Protein 1TWU (pdb70)

Solvent-accessible surface area: 8470 Å² total; per-residue (Å²): 87,214,87,129,100,122,119,12,88,91,54,110,86,62,34,52,0,40,64,19,115,75,0,35,80,0,0,54,102,0,21,84,24,138,83,51,24,111,54,84,154,113,117,16,95,52,4,2,26,0,0,40,94,121,38,67,99,6,0,16,3,27,49,83,138,59,58,32,112,24,47,139,82,103,46,87,48,57,28,40,48,87,27,79,72,56,118,100,14,57,60,36,9,43,82,0,94,159,38,52,25,119,79,35,141,18,104,77,99,126,40,55,118,50,16,32,5,0,48,5,33,23,12,18,30,0,1,5,10,61,42,184,31,159,101,72,232

Organism: Bacillus subtilis (strain 168) (NCBI:txid224308)

Foldseek 3Di:
DADPVGRQQAEEDEWEAQCQVLLCCCVCVQVVADWPDWD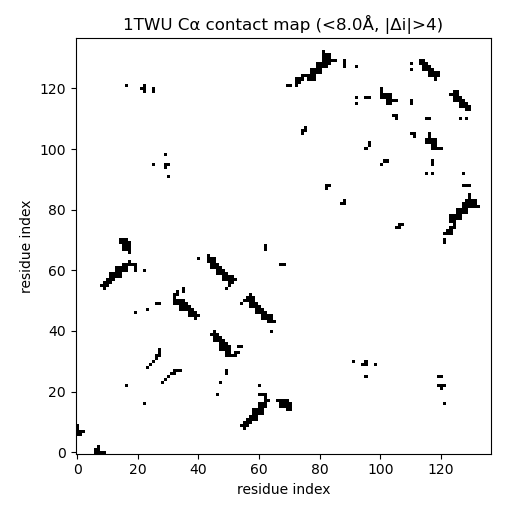DDDVQKTKTWGPPNHGRYIYMYMYGNVGIHTPQADLPQEDEDAAQPPVVLCVSVVSNVVVPWDWDCRPPCVCVVQKIWTAGPRRHTYMYHNHDDDPPD

Structure (mmCIF, N/CA/C/O backbone):
data_1TWU
#
_entry.id   1TWU
#
_cell.length_a   59.773
_cell.length_b   59.773
_cell.length_c   112.208
_cell.angle_alpha   90.00
_cell.angle_beta   90.00
_cell.angle_gamma   90.00
#
_symmetry.space_group_name_H-M   'P 43 21 2'
#
loop_
_entity.id
_entity.type
_entity.pdbx_description
1 polymer 'Hypothetical protein yycE'
2 water water
#
loop_
_atom_site.group_PDB
_atom_site.id
_atom_site.type_symbol
_atom_site.label_atom_id
_atom_site.label_alt_id
_atom_site.label_comp_id
_atom_site.label_asym_id
_atom_site.label_entity_id
_atom_site.label_seq_id
_atom_site.pdbx_PDB_ins_code
_atom_site.Cartn_x
_atom_site.Cartn_y
_atom_site.Cartn_z
_atom_site.occupancy
_atom_site.B_iso_or_equiv
_atom_site.auth_seq_id
_atom_site.auth_comp_id
_atom_site.auth_asym_id
_atom_site.auth_atom_id
_atom_s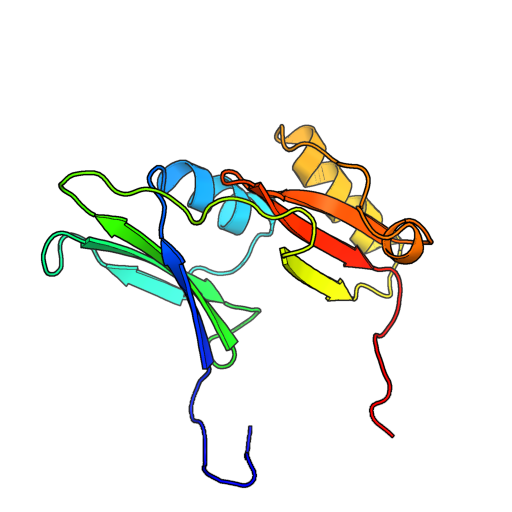ite.pdbx_PDB_model_num
ATOM 1 N N . LYS A 1 3 ? -1.827 2.193 -5.386 1.00 56.37 3 LYS A N 1
ATOM 2 C CA . LYS A 1 3 ? -0.879 3.076 -6.150 1.00 56.68 3 LYS A CA 1
ATOM 3 C C . LYS A 1 3 ? -1.338 3.420 -7.571 1.00 57.47 3 LYS A C 1
ATOM 4 O O . LYS A 1 3 ? -0.561 3.311 -8.547 1.00 56.86 3 LYS A O 1
ATOM 10 N N . ARG A 1 4 ? -2.596 3.837 -7.690 1.00 58.37 4 ARG A N 1
ATOM 11 C CA . ARG A 1 4 ? -3.133 4.235 -8.979 1.00 58.48 4 ARG A CA 1
ATOM 12 C C . ARG A 1 4 ? -3.260 5.755 -8.961 1.00 57.42 4 ARG A C 1
ATOM 13 O O . ARG A 1 4 ? -4.153 6.302 -8.312 1.00 56.19 4 ARG A O 1
ATOM 21 N N . PHE A 1 5 ? -2.347 6.433 -9.653 1.00 55.80 5 PHE A N 1
ATOM 22 C CA . PHE A 1 5 ? -2.372 7.889 -9.719 1.00 54.63 5 PHE A CA 1
ATOM 23 C C . PHE A 1 5 ? -3.348 8.329 -10.807 1.00 54.43 5 PHE A C 1
ATOM 24 O O . PHE A 1 5 ? -3.733 7.533 -11.666 1.00 54.45 5 PHE A O 1
ATOM 32 N N . SER A 1 6 ? -3.745 9.597 -10.767 1.00 53.79 6 SER A N 1
ATOM 33 C CA . SER A 1 6 ? -4.682 10.143 -11.747 1.00 52.37 6 SER A CA 1
ATOM 34 C C . SER A 1 6 ? -4.105 10.175 -13.162 1.00 52.31 6 SER A C 1
ATOM 35 O O . SER A 1 6 ? -4.794 9.856 -14.130 1.00 52.01 6 SER A O 1
ATOM 38 N N . SER A 1 7 ? -2.837 10.557 -13.271 1.00 51.81 7 SER A N 1
ATOM 39 C CA . SER A 1 7 ? -2.177 10.665 -14.562 1.00 50.77 7 SER A CA 1
ATOM 40 C C . SER A 1 7 ? -1.498 9.389 -15.045 1.00 50.00 7 SER A C 1
ATOM 41 O O . SER A 1 7 ? -1.149 9.284 -16.217 1.00 49.76 7 SER A O 1
ATOM 44 N N . PHE A 1 8 ? -1.309 8.417 -14.160 1.00 48.45 8 PHE A N 1
ATOM 45 C CA . PHE A 1 8 ? -0.630 7.193 -14.567 1.00 46.69 8 PHE A CA 1
ATOM 46 C C . PHE A 1 8 ? -0.637 6.108 -13.510 1.00 46.41 8 PHE A C 1
ATOM 47 O O . PHE A 1 8 ? -0.970 6.343 -12.349 1.00 46.02 8 PHE A O 1
ATOM 55 N N . GLN A 1 9 ? -0.252 4.911 -13.926 1.00 46.10 9 GLN A N 1
ATOM 56 C CA . GLN A 1 9 ? -0.192 3.775 -13.023 1.00 45.84 9 GLN A CA 1
ATOM 57 C C . GLN A 1 9 ? 1.263 3.594 -12.605 1.00 43.39 9 GLN A C 1
ATOM 58 O O . GLN A 1 9 ? 2.130 3.312 -13.435 1.00 42.76 9 GLN A O 1
ATOM 64 N N . ALA A 1 10 ? 1.530 3.780 -11.317 1.00 41.50 10 ALA A N 1
ATOM 65 C CA . ALA A 1 10 ? 2.884 3.629 -10.802 1.00 39.15 10 ALA A CA 1
ATOM 66 C C . ALA A 1 10 ? 3.065 2.235 -10.237 1.00 36.33 10 ALA A C 1
ATOM 67 O O . ALA A 1 10 ? 2.284 1.791 -9.400 1.00 37.03 10 ALA A O 1
ATOM 69 N N . ALA A 1 11 ? 4.093 1.541 -10.703 1.00 33.57 11 ALA A N 1
ATOM 70 C CA . ALA A 1 11 ? 4.380 0.202 -10.218 1.00 32.25 11 ALA A CA 1
ATOM 71 C C . ALA A 1 11 ? 5.109 0.292 -8.874 1.00 32.72 11 ALA A C 1
ATOM 72 O O . ALA A 1 11 ? 4.873 -0.501 -7.959 1.00 32.92 11 ALA A O 1
ATOM 74 N N . GLN A 1 12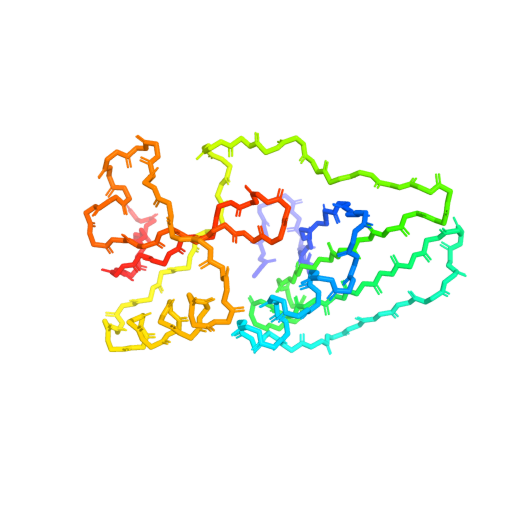 ? 5.970 1.293 -8.750 1.00 32.54 12 GLN A N 1
ATOM 75 C CA . GLN A 1 12 ? 6.768 1.456 -7.546 1.00 32.66 12 GLN A CA 1
ATOM 76 C C . GLN A 1 12 ? 7.159 2.915 -7.386 1.00 31.49 12 GLN A C 1
ATOM 77 O O . GLN A 1 12 ? 7.024 3.699 -8.321 1.00 31.64 12 GLN A O 1
ATOM 83 N N . ILE A 1 13 ? 7.644 3.270 -6.202 1.00 29.38 13 ILE A N 1
ATOM 84 C CA . ILE A 1 13 ? 8.096 4.630 -5.934 1.00 28.86 13 ILE A CA 1
ATOM 85 C C . ILE A 1 13 ? 9.383 4.560 -5.123 1.00 28.25 13 ILE A C 1
ATOM 86 O O . ILE A 1 13 ? 9.480 3.813 -4.143 1.00 26.82 13 ILE A O 1
ATOM 91 N N . ARG A 1 14 ? 10.371 5.335 -5.555 1.00 25.88 14 ARG A N 1
ATOM 92 C CA . ARG A 1 14 ? 11.668 5.370 -4.906 1.00 25.25 14 ARG A CA 1
ATOM 93 C C . ARG A 1 14 ? 12.132 6.782 -4.565 1.00 26.10 14 ARG A C 1
ATOM 94 O O . ARG A 1 14 ? 11.993 7.707 -5.369 1.00 24.36 14 ARG A O 1
ATOM 102 N N . ILE A 1 15 ? 12.665 6.934 -3.355 1.00 26.60 15 ILE A N 1
ATOM 103 C CA . ILE A 1 15 ? 13.236 8.197 -2.894 1.00 25.56 15 ILE A CA 1
ATOM 104 C C . ILE A 1 15 ? 14.725 7.881 -2.917 1.00 24.15 15 ILE A C 1
ATOM 105 O O . ILE A 1 15 ? 15.187 7.029 -2.151 1.00 22.29 15 ILE A O 1
ATOM 110 N N . ALA A 1 16 ? 15.468 8.533 -3.809 1.00 23.06 16 ALA A N 1
ATOM 111 C CA . ALA A 1 16 ? 16.907 8.293 -3.928 1.00 21.80 16 ALA A CA 1
ATOM 112 C C . ALA A 1 16 ? 17.698 9.498 -3.449 1.00 20.72 16 ALA A C 1
ATOM 113 O O . ALA A 1 16 ? 17.434 10.624 -3.859 1.00 20.61 16 ALA A O 1
ATOM 115 N N . ARG A 1 17 ? 18.663 9.243 -2.572 1.00 21.10 17 ARG A N 1
ATOM 116 C CA . ARG A 1 17 ? 19.514 10.286 -2.009 1.00 21.50 17 ARG A CA 1
ATOM 117 C C . ARG A 1 17 ? 20.983 9.891 -2.098 1.00 21.87 17 ARG A C 1
ATOM 118 O O . ARG A 1 17 ? 21.334 8.722 -1.944 1.00 21.71 17 ARG A O 1
ATOM 126 N N . PRO A 1 18 ? 21.866 10.867 -2.348 1.00 22.97 18 PRO A N 1
ATOM 127 C CA . PRO A 1 18 ? 23.308 10.624 -2.451 1.00 22.57 18 PRO A CA 1
ATOM 128 C C . PRO A 1 18 ? 23.986 10.638 -1.078 1.00 22.78 18 PRO A C 1
ATOM 129 O O . PRO A 1 18 ? 23.475 11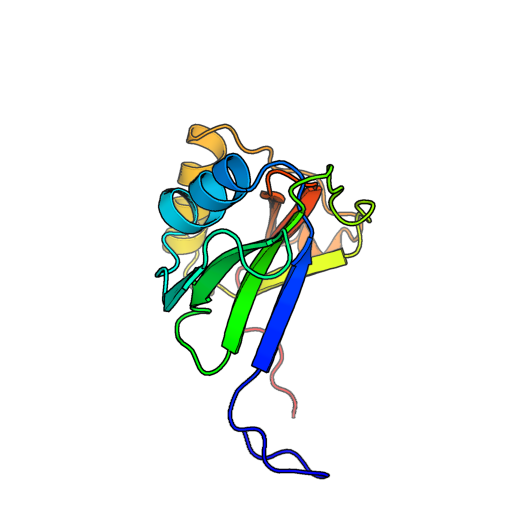.236 -0.133 1.00 22.68 18 PRO A O 1
ATOM 133 N N . THR A 1 19 ? 25.137 9.984 -0.966 1.00 23.95 19 THR A N 1
ATOM 134 C CA . THR A 1 19 ? 25.864 9.961 0.301 1.00 24.34 19 THR A CA 1
ATOM 135 C C . THR A 1 19 ? 27.357 9.775 0.081 1.00 24.60 19 THR A C 1
ATOM 136 O O . THR A 1 19 ? 27.784 9.269 -0.950 1.00 25.55 19 THR A O 1
ATOM 140 N N . GLY A 1 20 ? 28.148 10.206 1.052 1.00 25.26 20 GLY A N 1
ATOM 141 C CA . GLY A 1 20 ? 29.582 10.034 0.959 1.00 25.32 20 GLY A CA 1
ATOM 142 C C . GLY A 1 20 ? 30.002 8.998 1.991 1.00 27.48 20 GLY A C 1
ATOM 143 O O . GLY A 1 20 ? 31.185 8.692 2.138 1.00 28.99 20 GLY A O 1
ATOM 144 N N . GLN A 1 21 ? 29.029 8.455 2.719 1.00 27.18 21 GLN A N 1
ATOM 145 C CA . GLN A 1 21 ? 29.310 7.457 3.744 1.00 27.11 21 GLN A CA 1
ATOM 146 C C . GLN A 1 21 ? 28.194 6.417 3.757 1.00 27.44 21 GLN A C 1
ATOM 147 O O . GLN A 1 21 ? 27.373 6.376 4.671 1.00 27.11 21 GLN A O 1
ATOM 153 N N . LEU A 1 22 ? 28.182 5.570 2.730 1.00 28.23 22 LEU A N 1
ATOM 154 C CA . LEU A 1 22 ? 27.163 4.532 2.580 1.00 28.84 22 LEU A CA 1
ATOM 155 C C . LEU A 1 22 ? 27.161 3.496 3.707 1.00 29.28 22 LEU A C 1
ATOM 156 O O . LEU A 1 22 ? 26.133 2.887 3.995 1.00 29.13 22 LEU A O 1
ATOM 161 N N . ASP A 1 23 ? 28.302 3.289 4.348 1.00 29.98 23 ASP A N 1
ATOM 162 C CA . ASP A 1 23 ? 28.340 2.330 5.437 1.00 31.05 23 ASP A CA 1
ATOM 163 C C . ASP A 1 23 ? 27.625 2.889 6.657 1.00 30.54 23 ASP A C 1
ATOM 164 O O . ASP A 1 23 ? 26.929 2.159 7.360 1.00 30.60 23 ASP A O 1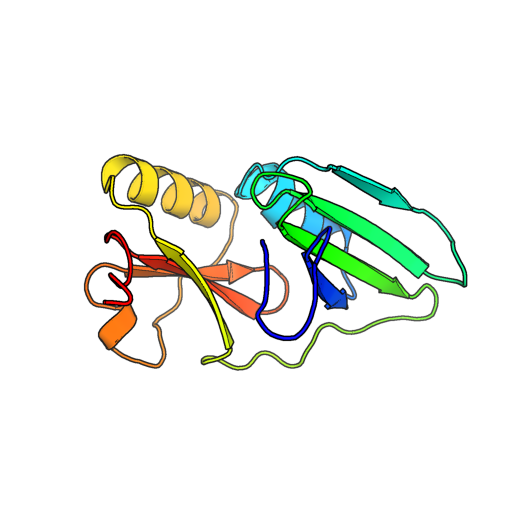
ATOM 169 N N . GLU A 1 24 ? 27.796 4.185 6.907 1.00 30.01 24 GLU A N 1
ATOM 170 C CA . GLU A 1 24 ? 27.137 4.834 8.036 1.00 30.90 24 GLU A CA 1
ATOM 171 C C . GLU A 1 24 ? 25.629 4.825 7.817 1.00 29.51 24 GLU A C 1
ATOM 172 O O . GLU A 1 24 ? 24.850 4.610 8.749 1.00 28.79 24 GLU A O 1
ATOM 178 N N . ILE A 1 25 ? 25.237 5.072 6.572 1.00 27.36 25 ILE A N 1
ATOM 179 C CA . ILE A 1 25 ? 23.838 5.082 6.178 1.00 26.19 25 ILE A CA 1
ATOM 180 C C . ILE A 1 25 ? 23.226 3.695 6.421 1.00 25.55 25 ILE A C 1
ATOM 181 O O . ILE A 1 25 ? 22.108 3.579 6.936 1.00 25.80 25 ILE A O 1
ATOM 186 N N . ILE A 1 26 ? 23.966 2.649 6.063 1.00 24.64 26 ILE A N 1
ATOM 187 C CA . ILE A 1 26 ? 23.492 1.282 6.251 1.00 26.09 26 ILE A CA 1
ATOM 188 C C . ILE A 1 26 ? 23.299 0.947 7.734 1.00 26.97 26 ILE A C 1
ATOM 189 O O . ILE A 1 26 ? 22.315 0.300 8.111 1.00 26.07 26 ILE A O 1
ATOM 194 N N . ARG A 1 27 ? 24.233 1.389 8.573 1.00 26.16 27 ARG A N 1
ATOM 195 C CA . ARG A 1 27 ? 24.126 1.143 10.006 1.00 26.33 27 ARG A CA 1
ATOM 196 C C . ARG A 1 27 ? 22.868 1.792 10.585 1.00 25.85 27 ARG A C 1
ATOM 197 O O . ARG A 1 27 ? 22.163 1.187 11.390 1.00 25.97 27 ARG A O 1
ATOM 205 N N . PHE A 1 28 ? 22.588 3.023 10.170 1.00 25.22 28 PHE A N 1
ATOM 206 C CA . PHE A 1 28 ? 21.417 3.742 10.661 1.00 24.11 28 PHE A CA 1
ATOM 207 C C . PHE A 1 28 ? 20.111 3.103 10.199 1.00 25.34 28 PHE A C 1
ATOM 208 O O . PHE A 1 28 ? 19.227 2.807 11.013 1.00 23.98 28 PHE A O 1
ATOM 216 N N . TYR A 1 29 ? 19.992 2.895 8.889 1.00 24.72 29 TYR A N 1
ATOM 217 C CA . TYR A 1 29 ? 18.773 2.337 8.305 1.00 25.82 29 TYR A CA 1
ATOM 218 C C . TYR A 1 29 ? 18.546 0.848 8.471 1.00 26.05 29 TYR A C 1
ATOM 219 O O . TYR A 1 29 ? 17.417 0.416 8.711 1.00 26.26 29 TYR A O 1
ATOM 228 N N . GLU A 1 30 ? 19.602 0.059 8.352 1.00 26.57 30 GLU A N 1
ATOM 229 C CA . GLU A 1 30 ? 19.434 -1.370 8.480 1.00 28.81 30 GLU A CA 1
ATOM 230 C C . GLU A 1 30 ? 19.571 -1.820 9.928 1.00 29.48 30 GLU A C 1
ATOM 231 O O . GLU A 1 30 ? 18.719 -2.545 10.439 1.00 29.37 30 GLU A O 1
ATOM 237 N N . GLU A 1 31 ? 20.635 -1.386 10.592 1.00 30.16 31 GLU A N 1
ATOM 238 C CA . GLU A 1 31 ? 20.840 -1.756 11.985 1.00 31.79 31 GLU A CA 1
ATOM 239 C C . GLU A 1 31 ? 19.974 -0.924 12.921 1.00 31.18 31 GLU A C 1
ATOM 240 O O . GLU A 1 31 ? 19.481 -1.425 13.929 1.00 33.55 31 GLU A O 1
ATOM 246 N N . GLY A 1 32 ? 19.796 0.347 12.591 1.00 29.53 32 GLY A N 1
ATOM 247 C CA . GLY A 1 32 ? 19.006 1.215 13.437 1.00 29.21 32 GLY A CA 1
ATOM 248 C C . GLY A 1 32 ? 17.515 1.049 13.276 1.00 30.36 32 GLY A C 1
ATOM 249 O O . GLY A 1 32 ? 16.832 0.607 14.200 1.00 31.58 32 GLY A O 1
ATOM 250 N N . LEU A 1 33 ? 17.004 1.414 12.105 1.00 30.61 33 LEU A N 1
ATOM 251 C CA . LEU A 1 33 ? 15.576 1.308 11.833 1.00 31.43 33 LEU A CA 1
ATOM 252 C C . LEU A 1 33 ? 15.130 -0.111 11.556 1.00 31.08 33 LEU A C 1
ATOM 253 O O . LEU A 1 33 ? 13.952 -0.431 11.693 1.00 31.62 33 LEU A O 1
ATOM 258 N N . CYS A 1 34 ? 16.072 -0.959 11.163 1.00 30.21 34 CYS A N 1
ATOM 259 C CA . CYS A 1 34 ? 15.754 -2.338 10.832 1.00 30.51 34 CYS A CA 1
ATOM 260 C C . CYS A 1 34 ? 14.865 -2.394 9.598 1.00 29.15 34 CYS A C 1
ATOM 261 O O . CYS A 1 34 ? 13.872 -3.123 9.553 1.00 28.93 34 CYS A O 1
ATOM 264 N N . LEU A 1 35 ? 15.213 -1.584 8.606 1.00 27.97 35 LEU A N 1
ATOM 265 C CA . LEU A 1 35 ? 14.497 -1.585 7.342 1.00 26.78 35 LEU A CA 1
ATOM 266 C C . LEU A 1 35 ? 15.138 -2.747 6.596 1.00 26.03 35 LEU A C 1
ATOM 267 O O . LEU A 1 35 ? 16.338 -2.999 6.735 1.00 25.47 35 LEU A O 1
ATOM 272 N N . LYS A 1 36 ? 14.343 -3.466 5.819 1.00 26.97 36 LYS A N 1
ATOM 273 C CA . LYS A 1 36 ? 14.865 -4.602 5.079 1.00 28.50 36 LYS A CA 1
ATOM 274 C C . LYS A 1 36 ? 15.623 -4.168 3.829 1.00 28.15 36 LYS A C 1
ATOM 275 O O . LYS A 1 36 ? 15.146 -3.320 3.070 1.00 27.88 36 LYS A O 1
ATOM 281 N N . ARG A 1 37 ? 16.809 -4.739 3.626 1.00 27.76 37 ARG A N 1
ATOM 282 C CA . ARG A 1 37 ? 17.589 -4.433 2.430 1.00 27.80 37 ARG A CA 1
ATOM 283 C C . ARG A 1 37 ? 16.958 -5.223 1.278 1.00 27.86 37 ARG A C 1
ATOM 284 O O . ARG A 1 37 ? 17.039 -6.453 1.236 1.00 28.56 37 ARG A O 1
ATOM 292 N N . ILE A 1 38 ? 16.324 -4.515 0.350 1.00 26.83 38 ILE A N 1
ATOM 293 C CA . ILE A 1 38 ? 15.651 -5.166 -0.767 1.00 25.87 38 ILE A CA 1
ATOM 294 C C . ILE A 1 38 ? 16.429 -5.101 -2.069 1.00 26.05 38 ILE A C 1
ATOM 295 O O . ILE A 1 38 ? 15.937 -5.528 -3.110 1.00 26.12 38 ILE A O 1
ATOM 300 N N . GLY A 1 39 ? 17.643 -4.566 -2.005 1.00 26.54 39 GLY A N 1
ATOM 301 C CA . GLY A 1 39 ? 18.466 -4.461 -3.193 1.00 25.37 39 GLY A CA 1
ATOM 302 C C . GLY A 1 39 ? 19.783 -3.778 -2.893 1.00 26.84 39 GLY A C 1
ATOM 303 O O . GLY A 1 39 ? 19.929 -3.112 -1.868 1.00 27.67 39 GLY A O 1
ATOM 304 N N . GLU A 1 40 ? 20.751 -3.958 -3.785 1.00 26.74 40 GLU A N 1
ATOM 305 C CA . GLU A 1 40 ? 22.071 -3.351 -3.639 1.00 26.43 40 GLU A CA 1
ATOM 306 C C . GLU A 1 40 ? 22.815 -3.570 -4.945 1.00 25.35 40 GLU A C 1
ATOM 307 O O . GLU A 1 40 ? 22.449 -4.432 -5.743 1.00 25.75 40 GLU A O 1
ATOM 313 N N . PHE A 1 41 ? 23.855 -2.782 -5.164 1.00 26.17 41 PHE A N 1
ATOM 314 C CA . PHE A 1 41 ? 24.660 -2.913 -6.366 1.00 27.46 41 PHE A CA 1
ATOM 315 C C . PHE A 1 41 ? 26.045 -2.337 -6.109 1.00 29.17 41 PHE A C 1
ATOM 316 O O . PHE A 1 41 ? 26.201 -1.302 -5.446 1.00 28.63 41 PHE A O 1
ATOM 324 N N . SER A 1 42 ? 27.051 -3.031 -6.619 1.00 29.53 42 SER A N 1
ATOM 325 C CA . SER A 1 42 ? 28.422 -2.611 -6.442 1.00 31.53 42 SER A CA 1
ATOM 326 C C . SER A 1 42 ? 29.013 -2.251 -7.792 1.00 32.68 42 SER A C 1
ATOM 327 O O . SER A 1 42 ? 28.793 -2.952 -8.781 1.00 33.18 42 SER A O 1
ATOM 330 N N . GLN A 1 43 ? 29.749 -1.146 -7.824 1.00 33.35 43 GLN A N 1
ATOM 331 C CA . GLN A 1 43 ? 30.408 -0.669 -9.034 1.00 34.28 43 GLN A CA 1
ATOM 332 C C . GLN A 1 43 ? 29.584 -0.659 -10.312 1.00 34.00 43 GLN A C 1
ATOM 333 O O . GLN A 1 43 ? 29.874 -1.408 -11.248 1.00 33.20 43 GLN A O 1
ATOM 339 N N . HIS A 1 44 ? 28.549 0.171 -10.355 1.00 33.68 44 HIS A N 1
ATOM 340 C CA . HIS A 1 44 ? 27.758 0.290 -11.571 1.00 33.88 44 HIS A CA 1
ATOM 341 C C . HIS A 1 44 ? 27.884 1.742 -12.015 1.00 33.54 44 HIS A C 1
ATOM 342 O O . HIS A 1 44 ? 27.310 2.637 -11.401 1.00 33.80 44 HIS A O 1
ATOM 349 N N . ASN A 1 45 ? 28.649 1.964 -13.079 1.00 34.19 45 ASN A N 1
ATOM 350 C CA . ASN A 1 45 ? 28.891 3.304 -13.600 1.00 35.16 45 ASN A CA 1
ATOM 351 C C . ASN A 1 45 ? 29.603 4.145 -12.541 1.00 34.61 45 ASN A C 1
ATOM 352 O O . ASN A 1 45 ? 29.397 5.360 -12.448 1.00 35.57 45 ASN A O 1
ATOM 357 N N . GLY A 1 46 ? 30.439 3.484 -11.744 1.00 33.82 46 GLY A N 1
ATOM 358 C CA . GLY A 1 46 ? 31.186 4.174 -10.708 1.00 33.94 46 GLY A CA 1
ATOM 359 C C . GLY A 1 46 ? 30.415 4.396 -9.421 1.00 34.46 46 GLY A C 1
ATOM 360 O O . GLY A 1 46 ? 30.908 5.044 -8.491 1.00 35.62 46 GLY A O 1
ATOM 361 N N . TYR A 1 47 ? 29.205 3.852 -9.361 1.00 32.61 47 TYR A N 1
ATOM 362 C CA . TYR A 1 47 ? 28.360 3.996 -8.184 1.00 31.23 47 TYR A CA 1
ATOM 363 C C . TYR A 1 47 ? 28.139 2.699 -7.418 1.00 30.28 47 TYR A C 1
ATOM 364 O O . TYR A 1 47 ? 28.193 1.598 -7.968 1.00 28.26 47 TYR A O 1
ATOM 373 N N . ASP A 1 48 ? 27.879 2.866 -6.131 1.00 29.60 48 ASP A N 1
ATOM 374 C CA . ASP A 1 48 ? 27.574 1.774 -5.227 1.00 29.75 48 ASP A CA 1
ATOM 375 C C . ASP A 1 48 ? 26.272 2.236 -4.592 1.00 28.53 48 ASP A C 1
ATOM 376 O O . ASP A 1 48 ? 26.064 3.436 -4.425 1.00 28.51 48 ASP A O 1
ATOM 381 N N . GLY A 1 49 ? 25.388 1.303 -4.258 1.00 26.56 49 GLY A N 1
ATOM 382 C CA . GLY A 1 49 ? 24.130 1.705 -3.658 1.00 24.95 49 GLY A CA 1
ATOM 383 C C . GLY A 1 49 ? 23.404 0.594 -2.942 1.00 24.45 49 GLY A C 1
ATOM 384 O O . GLY A 1 49 ? 23.735 -0.583 -3.090 1.00 24.50 49 GLY A O 1
ATOM 385 N N . VAL A 1 50 ? 22.401 0.976 -2.163 1.00 24.07 50 VAL A N 1
ATOM 386 C CA . VAL A 1 50 ? 21.619 0.019 -1.401 1.00 23.17 50 VAL A CA 1
ATOM 387 C C . VAL A 1 50 ? 20.177 0.509 -1.334 1.00 23.85 50 VAL A C 1
ATOM 388 O O . VAL A 1 50 ? 19.924 1.709 -1.284 1.00 24.25 50 VAL A O 1
ATOM 392 N N . MET A 1 51 ? 19.232 -0.424 -1.360 1.00 23.59 51 MET A N 1
ATOM 393 C CA . MET A 1 51 ? 17.821 -0.077 -1.307 1.00 22.27 51 MET A CA 1
ATOM 394 C C . MET A 1 51 ? 17.183 -0.651 -0.042 1.00 23.13 51 MET A C 1
ATOM 395 O O . MET A 1 51 ? 17.401 -1.813 0.292 1.00 22.49 51 MET A O 1
ATOM 400 N N . PHE A 1 52 ? 16.410 0.176 0.665 1.00 24.12 52 PHE A N 1
ATOM 401 C CA . PHE A 1 52 ? 15.730 -0.235 1.899 1.00 24.16 52 PHE A CA 1
ATOM 402 C C . PHE A 1 52 ? 14.216 -0.156 1.745 1.00 24.26 52 PHE A C 1
ATOM 403 O O . PHE A 1 52 ? 13.684 0.853 1.284 1.00 25.16 52 PHE A O 1
ATOM 411 N N . GLY A 1 53 ? 13.530 -1.222 2.142 1.00 23.33 53 GLY A N 1
ATOM 412 C CA . GLY A 1 53 ? 12.084 -1.249 2.031 1.00 23.29 53 GLY A CA 1
ATOM 413 C C . GLY A 1 53 ? 11.431 -0.253 2.963 1.00 23.47 53 GLY A C 1
ATOM 414 O O . GLY A 1 53 ? 11.957 0.045 4.033 1.00 23.51 53 GLY A O 1
ATOM 415 N N . LEU A 1 54 ? 10.273 0.257 2.567 1.00 24.20 54 LEU A N 1
ATOM 416 C CA . LEU A 1 54 ? 9.580 1.234 3.386 1.00 26.26 54 LEU A CA 1
ATOM 417 C C . LEU A 1 54 ? 8.078 0.949 3.491 1.00 27.66 54 LEU A C 1
ATOM 418 O O . LEU A 1 54 ? 7.252 1.789 3.134 1.00 28.93 54 LEU A O 1
ATOM 423 N N . PRO A 1 55 ? 7.704 -0.239 3.998 1.00 29.09 55 PRO A N 1
ATOM 424 C CA . PRO A 1 55 ? 8.593 -1.307 4.468 1.00 29.19 55 PRO A CA 1
ATOM 425 C C . PRO A 1 55 ? 9.000 -2.299 3.376 1.00 29.81 55 PRO A C 1
ATOM 426 O O . PRO A 1 55 ? 9.914 -3.099 3.575 1.00 29.55 55 PRO A O 1
ATOM 430 N N . HIS A 1 56 ? 8.324 -2.239 2.229 1.00 31.18 56 HIS A N 1
ATOM 431 C CA . HIS A 1 56 ? 8.604 -3.147 1.119 1.00 33.39 56 HIS A CA 1
ATOM 432 C C . HIS A 1 56 ? 9.184 -2.456 -0.110 1.00 32.03 56 HIS A C 1
ATOM 433 O O . HIS A 1 56 ? 9.789 -1.391 -0.010 1.00 32.72 56 HIS A O 1
ATOM 440 N N . ALA A 1 57 ? 8.987 -3.071 -1.271 1.00 30.09 57 ALA A N 1
ATOM 441 C CA . ALA A 1 57 ? 9.499 -2.527 -2.519 1.00 30.52 57 ALA A CA 1
ATOM 442 C C . ALA A 1 57 ? 8.600 -1.467 -3.154 1.00 30.79 57 ALA A C 1
ATOM 443 O O . ALA A 1 57 ? 9.097 -0.575 -3.845 1.00 31.40 57 ALA A O 1
ATOM 445 N N . ASP A 1 58 ? 7.289 -1.553 -2.928 1.00 31.00 58 ASP A N 1
ATOM 446 C CA . ASP A 1 58 ? 6.359 -0.582 -3.506 1.00 31.73 58 ASP A CA 1
ATOM 447 C C . ASP A 1 58 ? 6.836 0.838 -3.251 1.00 30.57 58 ASP A C 1
ATOM 448 O O . ASP A 1 58 ? 6.798 1.686 -4.138 1.00 30.96 58 ASP A O 1
ATOM 453 N N . TYR A 1 59 ? 7.264 1.082 -2.019 1.00 29.64 59 TYR A N 1
ATOM 454 C CA . TYR A 1 59 ? 7.788 2.371 -1.598 1.00 27.03 59 TYR A CA 1
ATOM 455 C C . TYR A 1 59 ? 9.085 2.050 -0.880 1.00 27.00 59 TYR A C 1
ATOM 456 O O . TYR A 1 59 ? 9.074 1.383 0.154 1.00 26.31 59 TYR A O 1
ATOM 465 N N . HIS A 1 60 ? 10.205 2.503 -1.432 1.00 25.96 60 HIS A N 1
ATOM 466 C CA . HIS A 1 60 ? 11.486 2.241 -0.800 1.00 25.61 60 HIS A CA 1
ATOM 467 C C . HIS A 1 60 ? 12.458 3.401 -0.945 1.00 25.28 60 HIS A C 1
ATOM 468 O O . HIS A 1 60 ? 12.211 4.362 -1.684 1.00 23.59 60 HIS A O 1
ATOM 475 N N . LEU A 1 61 ? 13.565 3.297 -0.218 1.00 23.96 61 LEU A N 1
ATOM 476 C CA . LEU A 1 61 ? 14.613 4.304 -0.236 1.00 23.09 61 LEU A CA 1
ATOM 477 C C . LEU A 1 61 ? 15.816 3.721 -0.956 1.00 23.55 61 LEU A C 1
ATOM 478 O O . LEU A 1 61 ? 16.009 2.504 -0.961 1.00 24.16 61 LEU A O 1
ATOM 483 N N . GLU A 1 62 ? 16.606 4.585 -1.583 1.00 22.08 62 GLU A N 1
ATOM 484 C CA . GLU A 1 62 ? 17.843 4.159 -2.223 1.00 22.42 62 GLU A CA 1
ATOM 485 C C . GLU A 1 62 ? 18.924 5.167 -1.854 1.00 21.84 62 GLU A C 1
ATOM 486 O O . GLU A 1 62 ? 18.693 6.374 -1.858 1.00 21.76 62 GLU A O 1
ATOM 492 N N . PHE A 1 63 ? 20.102 4.670 -1.509 1.00 22.37 63 PHE A N 1
ATOM 493 C CA . PHE A 1 63 ? 21.222 5.543 -1.171 1.00 23.80 63 PHE A CA 1
ATOM 494 C C . PHE A 1 63 ? 22.374 5.160 -2.084 1.00 25.09 63 PHE A C 1
ATOM 495 O O . PHE A 1 63 ? 22.692 3.974 -2.242 1.00 25.07 63 PHE A O 1
ATOM 503 N N . THR A 1 64 ? 22.979 6.168 -2.701 1.00 26.15 64 THR A N 1
ATOM 504 C CA . THR A 1 64 ? 24.085 5.947 -3.617 1.00 28.04 64 THR A CA 1
ATOM 505 C C . THR A 1 64 ? 25.323 6.771 -3.264 1.00 29.22 64 THR A C 1
ATOM 506 O O . THR A 1 64 ? 25.225 7.875 -2.726 1.00 28.38 64 THR A O 1
ATOM 510 N N . GLN A 1 65 ? 26.487 6.208 -3.575 1.00 31.09 65 GLN A N 1
ATOM 511 C CA . GLN A 1 65 ? 27.769 6.853 -3.329 1.00 32.68 65 GLN A CA 1
ATOM 512 C C . GLN A 1 65 ? 28.635 6.698 -4.573 1.00 33.62 65 GLN A C 1
ATOM 513 O O . GLN A 1 65 ? 28.766 5.599 -5.109 1.00 33.31 65 GLN A O 1
ATOM 519 N N . TYR A 1 66 ? 29.220 7.798 -5.036 1.00 35.70 66 TYR A N 1
ATOM 520 C CA . TYR A 1 66 ? 30.068 7.751 -6.221 1.00 37.81 66 TYR A CA 1
ATOM 521 C C . TYR A 1 66 ? 31.526 7.450 -5.874 1.00 39.17 66 TYR A C 1
ATOM 522 O O . TYR A 1 66 ? 32.063 7.981 -4.904 1.00 39.16 66 TYR A O 1
ATOM 531 N N . GLU A 1 67 ? 32.153 6.588 -6.672 1.00 40.97 67 GLU A N 1
ATOM 532 C CA . GLU A 1 67 ? 33.541 6.191 -6.456 1.00 43.23 67 GLU A CA 1
ATOM 533 C C . GLU A 1 67 ? 34.474 7.389 -6.372 1.00 45.15 67 GLU A C 1
ATOM 534 O O . GLU A 1 67 ? 35.394 7.415 -5.552 1.00 46.52 67 GLU A O 1
ATOM 540 N N . GLY A 1 68 ? 34.240 8.376 -7.230 1.00 45.49 68 GLY A N 1
ATOM 541 C CA . GLY A 1 68 ? 35.073 9.563 -7.227 1.00 46.52 68 GLY A CA 1
ATOM 542 C C . GLY A 1 68 ? 34.574 10.615 -6.252 1.00 46.88 68 GLY A C 1
ATOM 543 O O . GLY A 1 68 ? 34.494 11.797 -6.586 1.00 48.23 68 GLY A O 1
ATOM 544 N N . GLY A 1 69 ? 34.232 10.185 -5.043 1.00 46.27 69 GLY A N 1
ATOM 545 C CA . GLY A 1 69 ? 33.748 11.119 -4.045 1.00 45.02 69 GLY A CA 1
ATOM 546 C C . GLY A 1 69 ? 32.326 11.571 -4.308 1.00 43.72 69 GLY A C 1
ATOM 547 O O . GLY A 1 69 ? 31.966 11.925 -5.432 1.00 43.12 69 GLY A O 1
ATOM 548 N N . SER A 1 70 ? 31.515 11.558 -3.258 1.00 42.49 70 SER A N 1
ATOM 549 C CA . SER A 1 70 ? 30.125 11.961 -3.367 1.00 41.01 70 SER A CA 1
ATOM 550 C C . SER A 1 70 ? 29.727 12.673 -2.080 1.00 39.12 70 SER A C 1
ATOM 551 O O . SER A 1 70 ? 30.276 12.395 -1.015 1.00 40.02 70 SER A O 1
ATOM 554 N N . THR A 1 71 ? 28.786 13.601 -2.175 1.00 36.86 71 THR A N 1
ATOM 555 C CA . THR A 1 71 ? 28.330 14.315 -0.990 1.00 36.00 71 THR A CA 1
ATOM 556 C C . THR A 1 71 ? 26.837 14.072 -0.833 1.00 35.31 71 THR A C 1
ATOM 557 O O . THR A 1 71 ? 26.147 13.772 -1.807 1.00 35.05 71 THR A O 1
ATOM 561 N N . ALA A 1 72 ? 26.346 14.194 0.394 1.00 33.65 72 ALA A N 1
ATOM 562 C CA . ALA A 1 72 ? 24.930 14.008 0.671 1.00 33.13 72 ALA A CA 1
ATOM 563 C C . ALA A 1 72 ? 24.249 15.356 0.449 1.00 32.04 72 ALA A C 1
ATOM 564 O O . ALA A 1 72 ? 24.922 16.379 0.363 1.00 34.04 72 ALA A O 1
ATOM 566 N N . PRO A 1 73 ? 22.908 15.379 0.335 1.00 30.89 73 PRO A N 1
ATOM 567 C CA . PRO A 1 73 ? 22.249 16.671 0.126 1.00 28.63 73 PRO A CA 1
ATOM 568 C C . PRO A 1 73 ? 22.598 17.627 1.263 1.00 27.87 73 PRO A C 1
ATOM 569 O O . PRO A 1 73 ? 22.902 17.193 2.375 1.00 26.37 73 PRO A O 1
ATOM 573 N N . VAL A 1 74 ? 22.577 18.924 0.983 1.00 27.68 74 VAL A N 1
ATOM 574 C CA . VAL A 1 74 ? 22.852 19.900 2.026 1.00 27.80 74 VAL A CA 1
ATOM 575 C C . VAL A 1 74 ? 21.665 19.792 2.982 1.00 28.57 74 VAL A C 1
ATOM 576 O O . VAL A 1 74 ? 20.516 19.991 2.581 1.00 28.21 74 VAL A O 1
ATOM 580 N N . PRO A 1 75 ? 21.927 19.469 4.257 1.00 29.66 75 PRO A N 1
ATOM 581 C CA . PRO A 1 75 ? 20.858 19.331 5.248 1.00 30.57 75 PRO A CA 1
ATOM 582 C C . PRO A 1 75 ? 20.016 20.584 5.411 1.00 32.18 75 PRO A C 1
ATOM 583 O O . PRO A 1 75 ? 20.540 21.694 5.488 1.00 35.13 75 PRO A O 1
ATOM 587 N N . HIS A 1 76 ? 18.704 20.397 5.447 1.00 31.39 76 HIS A N 1
ATOM 588 C CA . HIS A 1 76 ? 17.784 21.495 5.663 1.00 30.45 76 HIS A CA 1
ATOM 589 C C . HIS A 1 76 ? 16.960 21.005 6.849 1.00 30.88 76 HIS A C 1
ATOM 590 O O . HIS A 1 76 ? 16.459 19.879 6.841 1.00 31.81 76 HIS A O 1
ATOM 597 N N . PRO A 1 77 ? 16.833 21.831 7.897 1.00 30.14 77 PRO A N 1
ATOM 598 C CA . PRO A 1 77 ? 16.070 21.460 9.091 1.00 29.12 77 PRO A CA 1
ATOM 599 C C . PRO A 1 77 ? 14.586 21.214 8.854 1.00 28.92 77 PRO A C 1
ATOM 600 O O . PRO A 1 77 ? 13.910 20.649 9.709 1.00 30.44 77 PRO A O 1
ATOM 604 N N . ASP A 1 78 ? 14.086 21.641 7.698 1.00 28.34 78 ASP A N 1
ATOM 605 C CA . ASP A 1 78 ? 12.682 21.454 7.348 1.00 28.21 78 ASP A CA 1
ATOM 606 C C . ASP A 1 78 ? 12.469 20.318 6.344 1.00 27.35 78 ASP A C 1
ATOM 607 O O . ASP 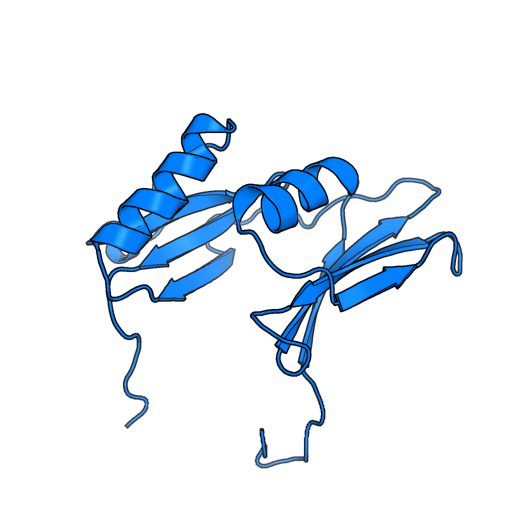A 1 78 ? 11.351 20.090 5.878 1.00 26.10 78 ASP A O 1
ATOM 612 N N . SER A 1 79 ? 13.545 19.622 5.998 1.00 26.95 79 SER A N 1
ATOM 613 C CA . SER A 1 79 ? 13.462 18.503 5.067 1.00 27.66 79 SER A CA 1
ATOM 614 C C . SER A 1 79 ? 13.339 17.252 5.944 1.00 27.47 79 SER A C 1
ATOM 615 O O . SER A 1 79 ? 14.313 16.812 6.569 1.00 26.59 79 SER A O 1
ATOM 618 N N . LEU A 1 80 ? 12.128 16.694 5.984 1.00 25.47 80 LEU A N 1
ATOM 619 C CA . LEU A 1 80 ? 11.815 15.551 6.834 1.00 23.75 80 LEU A CA 1
ATOM 620 C C . LEU A 1 80 ? 11.352 14.252 6.167 1.00 24.51 80 LEU A C 1
ATOM 621 O O . LEU A 1 80 ? 10.938 14.222 5.004 1.00 24.35 80 LEU A O 1
ATOM 626 N N . LEU A 1 81 ? 11.433 13.183 6.954 1.00 24.46 81 LEU A N 1
ATOM 627 C CA . LEU A 1 81 ? 10.938 11.858 6.592 1.00 23.33 81 LEU A CA 1
ATOM 628 C C . LEU A 1 81 ? 10.154 11.551 7.865 1.00 23.27 81 LEU A C 1
ATOM 629 O O . LEU A 1 81 ? 10.742 11.310 8.917 1.00 23.12 81 LEU A O 1
ATOM 634 N N . VAL A 1 82 ? 8.832 11.596 7.777 1.00 23.31 82 VAL A N 1
ATOM 635 C CA . VAL A 1 82 ? 8.003 11.368 8.948 1.00 23.42 82 VAL A CA 1
ATOM 636 C C . VAL A 1 82 ? 7.345 9.994 9.045 1.00 25.01 82 VAL A C 1
ATOM 637 O O . VAL A 1 82 ? 6.663 9.539 8.123 1.00 24.43 82 VAL A O 1
ATOM 641 N N . PHE A 1 83 ? 7.564 9.337 10.180 1.00 26.23 83 PHE A N 1
ATOM 642 C CA . PHE A 1 83 ? 6.973 8.037 10.455 1.00 26.74 83 PHE A CA 1
ATOM 643 C C . PHE A 1 83 ? 5.888 8.277 11.498 1.00 27.98 83 PHE A C 1
ATOM 644 O O . PHE A 1 83 ? 6.190 8.724 12.603 1.00 28.84 83 PHE A O 1
ATOM 652 N N . TYR A 1 84 ? 4.633 8.008 11.147 1.00 29.03 84 TYR A N 1
ATOM 653 C CA . TYR A 1 84 ? 3.518 8.171 12.085 1.00 30.12 84 TYR A CA 1
ATOM 654 C C . TYR A 1 84 ? 3.383 6.873 12.874 1.00 31.04 84 TYR A C 1
ATOM 655 O O . TYR A 1 84 ? 2.887 5.873 12.358 1.00 31.90 84 TYR A O 1
ATOM 664 N N . VAL A 1 85 ? 3.854 6.885 14.117 1.00 31.45 85 VAL A N 1
ATOM 665 C CA . VAL A 1 85 ? 3.802 5.695 14.955 1.00 33.09 85 VAL A CA 1
ATOM 666 C C . VAL A 1 85 ? 2.822 5.902 16.096 1.00 33.86 85 VAL A C 1
ATOM 667 O O . VAL A 1 85 ? 3.195 6.370 17.169 1.00 35.16 85 VAL A O 1
ATOM 671 N N . PRO A 1 86 ? 1.549 5.547 15.877 1.00 34.31 86 PRO A N 1
ATOM 672 C CA . PRO A 1 86 ? 0.498 5.696 16.889 1.00 35.20 86 PRO A CA 1
ATOM 673 C C . PRO A 1 86 ? 0.755 5.010 18.246 1.00 35.83 86 PRO A C 1
ATOM 674 O O . PRO A 1 86 ? 0.285 5.486 19.278 1.00 36.01 86 PRO A O 1
ATOM 678 N N . ASN A 1 87 ? 1.504 3.909 18.244 1.00 36.80 87 ASN A N 1
ATOM 679 C CA . ASN A 1 87 ? 1.819 3.191 19.477 1.00 36.50 87 ASN A CA 1
ATOM 680 C C . ASN A 1 87 ? 3.022 3.839 20.155 1.00 36.64 87 ASN A C 1
ATOM 681 O O . ASN A 1 87 ? 4.164 3.579 19.778 1.00 36.38 87 ASN A O 1
ATOM 686 N N . ALA A 1 88 ? 2.755 4.665 21.164 1.00 36.55 88 ALA A N 1
ATOM 687 C CA . ALA A 1 88 ? 3.795 5.384 21.896 1.00 36.57 88 ALA A CA 1
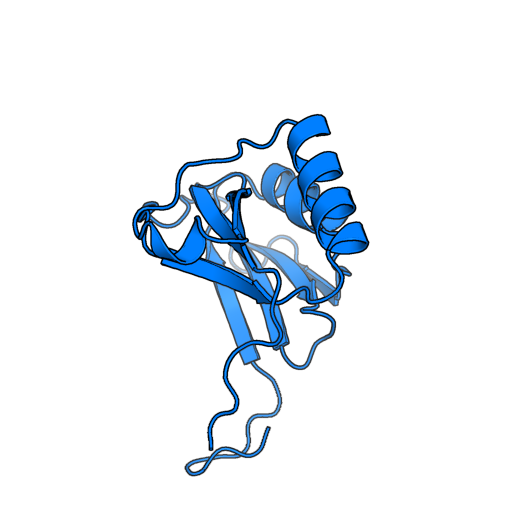ATOM 688 C C . ALA A 1 88 ? 4.920 4.523 22.463 1.00 37.08 88 ALA A C 1
ATOM 689 O O . ALA A 1 88 ? 6.047 5.001 22.613 1.00 37.62 88 ALA A O 1
ATOM 691 N N . VAL A 1 89 ? 4.622 3.266 22.785 1.00 37.16 89 VAL A N 1
ATOM 692 C CA . VAL A 1 89 ? 5.637 2.363 23.324 1.00 36.25 89 VAL A CA 1
ATOM 693 C C . VAL A 1 89 ? 6.647 1.993 22.243 1.00 36.14 89 VAL A C 1
ATOM 694 O O . VAL A 1 89 ? 7.848 1.954 22.504 1.00 35.98 89 VAL A O 1
ATOM 698 N N . GLU A 1 90 ? 6.163 1.717 21.034 1.00 35.30 90 GLU A N 1
ATOM 699 C CA . GLU A 1 90 ? 7.059 1.377 19.932 1.00 35.10 90 GLU A CA 1
ATOM 700 C C . GLU A 1 90 ? 7.866 2.611 19.550 1.00 34.05 90 GLU A C 1
ATOM 701 O O . GLU A 1 90 ? 9.057 2.524 19.259 1.00 34.51 90 GLU A O 1
ATOM 707 N N . LEU A 1 91 ? 7.207 3.764 19.542 1.00 32.48 91 LEU A N 1
ATOM 708 C CA . LEU A 1 91 ? 7.882 5.008 19.205 1.00 31.61 91 LEU A CA 1
ATOM 709 C C . LEU A 1 91 ? 9.055 5.193 20.173 1.00 31.91 91 LEU A C 1
ATOM 710 O O . LEU A 1 91 ? 10.197 5.361 19.750 1.00 32.77 91 LEU A O 1
ATOM 715 N N . ALA A 1 92 ? 8.775 5.133 21.472 1.00 32.11 92 ALA A N 1
ATOM 716 C CA . ALA A 1 92 ? 9.812 5.295 22.488 1.00 32.02 92 ALA A CA 1
ATOM 717 C C . ALA A 1 92 ? 10.954 4.297 22.307 1.00 32.49 92 ALA A C 1
ATOM 718 O O . ALA A 1 92 ? 12.127 4.645 22.469 1.00 32.55 92 ALA A O 1
ATOM 720 N N . ALA A 1 93 ? 10.606 3.059 21.970 1.00 31.01 93 ALA A N 1
ATOM 721 C CA . ALA A 1 93 ? 11.593 2.004 21.781 1.00 30.79 93 ALA A CA 1
ATOM 722 C C . ALA A 1 93 ? 12.547 2.250 20.620 1.00 30.63 93 ALA A C 1
ATOM 723 O O . ALA A 1 93 ? 13.758 2.101 20.767 1.00 31.08 93 ALA A O 1
ATOM 725 N N . ILE A 1 94 ? 12.008 2.621 19.464 1.00 29.55 94 ILE A N 1
ATOM 726 C CA . ILE A 1 94 ? 12.861 2.847 18.308 1.00 29.69 94 ILE A CA 1
ATOM 727 C C . ILE A 1 94 ? 13.759 4.073 18.479 1.00 30.45 94 ILE A C 1
ATOM 728 O O . ILE A 1 94 ? 14.968 4.003 18.229 1.00 30.23 94 ILE A O 1
ATOM 733 N N . THR A 1 95 ? 13.184 5.186 18.922 1.00 30.15 95 THR A N 1
ATOM 734 C CA . THR A 1 95 ? 13.969 6.401 19.110 1.00 31.37 95 THR A CA 1
ATOM 735 C C . THR A 1 95 ? 15.051 6.200 20.174 1.00 32.01 95 THR A C 1
ATOM 736 O O . THR A 1 95 ? 16.129 6.790 20.095 1.00 32.79 95 THR A O 1
ATOM 740 N N . SER A 1 96 ? 14.759 5.358 21.162 1.00 32.32 96 SER A N 1
ATOM 741 C CA . SER A 1 96 ? 15.699 5.075 22.238 1.00 31.42 96 SER A CA 1
ATOM 742 C C . SER A 1 96 ? 16.866 4.240 21.734 1.00 30.53 96 SER A C 1
ATOM 743 O O . SER A 1 96 ? 18.011 4.442 22.135 1.00 29.83 96 SER A O 1
ATOM 746 N N . LYS A 1 97 ? 16.564 3.294 20.856 1.00 30.29 97 LYS A N 1
ATOM 747 C CA . LYS A 1 97 ? 17.582 2.430 20.276 1.00 28.90 97 LYS A CA 1
ATOM 748 C C . LYS A 1 97 ? 18.552 3.253 19.420 1.00 28.34 97 LYS A C 1
ATOM 749 O O . LYS A 1 97 ? 19.763 3.043 19.457 1.00 28.17 97 LYS A O 1
ATOM 755 N N . LEU A 1 98 ? 18.009 4.195 18.652 1.00 27.92 98 LEU A N 1
ATOM 756 C CA . LEU A 1 98 ? 18.820 5.044 17.783 1.00 27.01 98 LEU A CA 1
ATOM 757 C C . LEU A 1 98 ? 19.745 5.969 18.573 1.00 26.97 98 LEU A C 1
ATOM 758 O O . LEU A 1 98 ? 20.896 6.176 18.192 1.00 27.44 98 LEU A O 1
ATOM 763 N N . LYS A 1 99 ? 19.244 6.528 19.671 1.00 26.58 99 LYS A N 1
ATOM 764 C CA . LYS A 1 99 ? 20.056 7.417 20.498 1.00 26.35 99 LYS A CA 1
ATOM 765 C C . LYS A 1 99 ? 21.160 6.622 21.200 1.00 27.64 99 LYS A C 1
ATOM 766 O O . LYS A 1 99 ? 22.280 7.110 21.367 1.00 28.37 99 LYS A O 1
ATOM 772 N N . HIS A 1 100 ? 20.847 5.393 21.601 1.00 29.51 100 HIS A N 1
ATOM 773 C CA . HIS A 1 100 ? 21.829 4.549 22.265 1.00 31.60 100 HIS A CA 1
ATOM 774 C C . HIS A 1 100 ? 22.869 4.045 21.273 1.00 31.00 100 HIS A C 1
ATOM 775 O O . HIS A 1 100 ? 23.969 3.636 21.664 1.00 30.34 100 HIS A O 1
ATOM 782 N N . MET A 1 101 ? 22.520 4.083 19.987 1.00 29.49 101 MET A N 1
ATOM 783 C CA . MET A 1 101 ? 23.445 3.679 18.935 1.00 27.24 101 MET A CA 1
ATOM 784 C C . MET A 1 101 ? 24.352 4.870 18.613 1.00 27.32 101 MET A C 1
ATOM 785 O O . MET A 1 101 ? 25.349 4.725 17.912 1.00 27.32 101 MET A O 1
ATOM 790 N N . GLY A 1 102 ? 23.999 6.046 19.131 1.00 27.16 102 GLY A N 1
ATOM 791 C CA . GLY A 1 102 ? 24.817 7.228 18.907 1.00 27.47 102 GLY A CA 1
ATOM 792 C C . GLY A 1 102 ? 24.211 8.371 18.106 1.00 28.60 102 GLY A C 1
ATOM 793 O O . GLY A 1 102 ? 24.848 9.413 17.948 1.00 29.21 102 GLY A O 1
ATOM 794 N N . TYR A 1 103 ? 22.990 8.197 17.610 1.00 27.32 103 TYR A N 1
ATOM 795 C CA . TYR A 1 103 ? 22.344 9.235 16.817 1.00 26.56 103 TYR A CA 1
ATOM 796 C C . TYR A 1 103 ? 21.686 10.311 17.676 1.00 27.05 103 TYR A C 1
ATOM 797 O O . TYR A 1 103 ? 21.063 10.015 18.687 1.00 26.85 103 TYR A O 1
ATOM 806 N N . GLN A 1 104 ? 21.843 11.561 17.247 1.00 28.49 104 GLN A N 1
ATOM 807 C CA . GLN A 1 104 ? 21.337 12.737 17.949 1.00 30.21 104 GLN A CA 1
ATOM 808 C C . GLN A 1 104 ? 19.867 13.038 17.785 1.00 31.41 104 GLN A C 1
ATOM 809 O O . GLN A 1 104 ? 19.338 12.991 16.675 1.00 30.92 104 GLN A O 1
ATOM 815 N N . GLU A 1 105 ? 19.210 13.365 18.894 1.00 31.82 105 GLU A N 1
ATOM 816 C CA . GLU A 1 105 ? 17.820 13.771 18.826 1.00 32.97 105 GLU A CA 1
ATOM 817 C C . GLU A 1 105 ? 17.962 15.287 18.720 1.00 34.59 105 GLU A C 1
ATOM 818 O O . GLU A 1 105 ? 18.757 15.893 19.446 1.00 34.03 105 GLU A O 1
ATOM 824 N N . VAL A 1 106 ? 17.219 15.904 17.812 1.00 34.61 106 VAL A N 1
ATOM 825 C CA . VAL A 1 106 ? 17.316 17.343 17.656 1.00 35.58 106 VAL A CA 1
ATOM 826 C C . VAL A 1 106 ? 15.976 18.026 17.860 1.00 38.22 106 VAL A C 1
ATOM 827 O O . VAL A 1 106 ? 14.922 17.382 17.854 1.00 36.89 106 VAL A O 1
ATOM 831 N N . GLU A 1 107 ? 16.036 19.338 18.056 1.00 41.69 107 GLU A N 1
ATOM 832 C CA . GLU A 1 107 ? 14.852 20.148 18.265 1.00 46.13 107 GLU A CA 1
ATOM 833 C C . GLU A 1 107 ? 14.299 20.527 16.898 1.00 47.34 107 GLU A C 1
ATOM 834 O O . GLU A 1 107 ? 14.954 21.227 16.126 1.00 47.10 107 GLU A O 1
ATOM 840 N N . SER A 1 108 ? 13.097 20.055 16.594 1.00 49.72 108 SER A N 1
ATOM 841 C CA . SER A 1 108 ? 12.479 20.347 15.310 1.00 52.42 108 SER A CA 1
ATOM 842 C C . SER A 1 108 ? 12.362 21.847 15.093 1.00 53.77 108 SER A C 1
ATOM 843 O O . SER A 1 108 ? 12.240 22.617 16.052 1.00 52.91 108 SER A O 1
ATOM 846 N N . GLU A 1 109 ? 12.418 22.257 13.829 1.00 55.94 109 GLU A N 1
ATOM 847 C CA . GLU A 1 109 ? 12.298 23.667 13.485 1.00 58.84 109 GLU A CA 1
ATOM 848 C C . GLU A 1 109 ? 10.909 24.133 13.875 1.00 59.86 109 GLU A C 1
ATOM 849 O O . GLU A 1 109 ? 10.742 25.111 14.615 1.00 60.92 109 GLU A O 1
ATOM 855 N N . ASN A 1 110 ? 9.914 23.414 13.367 1.00 60.56 110 ASN A N 1
ATOM 856 C CA . ASN A 1 110 ? 8.517 23.709 13.647 1.00 60.35 110 ASN A CA 1
ATOM 857 C C . ASN A 1 110 ? 8.183 23.112 15.014 1.00 59.17 110 ASN A C 1
ATOM 858 O O . ASN A 1 110 ? 8.238 21.892 15.197 1.00 59.67 110 ASN A O 1
ATOM 863 N N . PRO A 1 111 ? 7.835 23.962 15.993 1.00 57.16 111 PRO A N 1
ATOM 864 C CA . PRO A 1 111 ? 7.500 23.474 17.336 1.00 55.75 111 PRO A CA 1
ATOM 865 C C . PRO A 1 111 ? 6.371 22.443 17.293 1.00 54.69 111 PRO A C 1
ATOM 866 O O . PRO A 1 111 ? 6.115 21.733 18.268 1.00 53.50 111 PRO A O 1
ATOM 870 N N . TYR A 1 112 ? 5.710 22.373 16.141 1.00 53.78 112 TYR A N 1
ATOM 871 C CA . TYR A 1 112 ? 4.613 21.443 15.916 1.00 51.56 112 TYR A CA 1
ATOM 872 C C . TYR A 1 112 ? 5.068 19.995 16.081 1.00 51.75 112 TYR A C 1
ATOM 873 O O . TYR A 1 112 ? 4.471 19.235 16.846 1.00 52.57 112 TYR A O 1
ATOM 882 N N . TRP A 1 113 ? 6.120 19.611 15.360 1.00 51.28 113 TRP A N 1
ATOM 883 C CA . TRP A 1 113 ? 6.627 18.246 15.440 1.00 50.79 113 TRP A CA 1
ATOM 884 C C . TRP A 1 113 ? 7.198 17.960 16.821 1.00 50.89 113 TRP A C 1
ATOM 885 O O . TRP A 1 113 ? 7.524 16.818 17.153 1.00 50.10 113 TRP A O 1
ATOM 896 N N . SER A 1 114 ? 7.315 19.012 17.622 1.00 50.94 114 SER A N 1
ATOM 897 C CA . SER A 1 114 ? 7.831 18.893 18.972 1.00 51.49 114 SER A CA 1
ATOM 898 C C . SER A 1 114 ? 6.721 18.415 19.906 1.00 51.32 114 SER A C 1
ATOM 899 O O . SER A 1 114 ? 6.987 17.884 20.984 1.00 51.79 114 SER A O 1
ATOM 902 N N . ASN A 1 115 ? 5.474 18.613 19.483 1.00 51.15 115 ASN A N 1
ATOM 903 C CA . 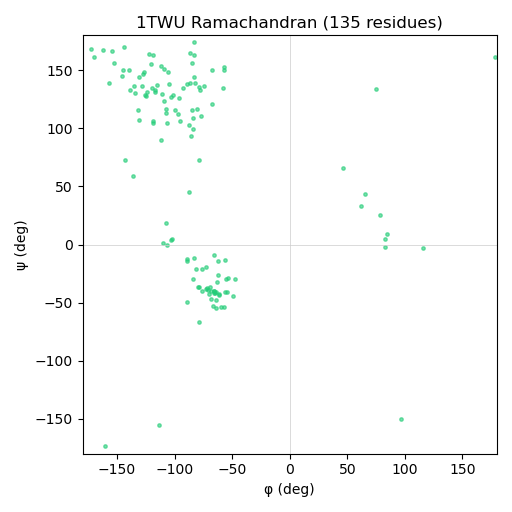ASN A 1 115 ? 4.321 18.183 20.268 1.00 50.52 115 ASN A CA 1
ATOM 904 C C . ASN A 1 115 ? 4.011 16.727 19.956 1.00 48.71 115 ASN A C 1
ATOM 905 O O . ASN A 1 115 ? 3.291 16.431 19.003 1.00 49.54 115 ASN A O 1
ATOM 910 N N . GLY A 1 116 ? 4.558 15.820 20.757 1.00 46.28 116 GLY A N 1
ATOM 911 C CA . GLY A 1 116 ? 4.302 14.409 20.536 1.00 43.54 116 GLY A CA 1
ATOM 912 C C . GLY A 1 116 ? 5.106 13.797 19.406 1.00 41.79 116 GLY A C 1
ATOM 913 O O . GLY A 1 116 ? 4.686 12.803 18.805 1.00 42.11 116 GLY A O 1
ATOM 914 N N . GLY A 1 117 ? 6.262 14.388 19.117 1.00 38.76 117 GLY A N 1
ATOM 915 C CA . GLY A 1 117 ? 7.110 13.872 18.064 1.00 36.76 117 GLY A CA 1
ATOM 916 C C . GLY A 1 117 ? 8.572 13.922 18.459 1.00 35.79 117 GLY A C 1
ATOM 917 O O . GLY A 1 117 ? 8.972 14.783 19.247 1.00 36.42 117 GLY A O 1
ATOM 918 N N . VAL A 1 118 ? 9.366 12.992 17.928 1.00 32.93 118 VAL A N 1
ATOM 919 C CA . VAL A 1 118 ? 10.799 12.933 18.208 1.00 30.01 118 VAL A CA 1
ATOM 920 C C . VAL A 1 118 ? 11.565 12.962 16.890 1.00 28.95 118 VAL A C 1
ATOM 921 O O . VAL A 1 118 ? 11.295 12.163 15.995 1.00 29.39 118 VAL A O 1
ATOM 925 N N . THR A 1 119 ? 12.520 13.880 16.776 1.00 26.98 119 THR A N 1
ATOM 926 C CA . THR A 1 119 ? 13.322 14.009 15.564 1.00 25.29 119 THR A CA 1
ATOM 927 C C . THR A 1 119 ? 14.758 13.550 15.794 1.00 25.61 119 THR A C 1
ATOM 928 O O . THR A 1 119 ? 15.446 14.042 16.687 1.00 24.33 119 THR A O 1
ATOM 932 N N . ILE A 1 120 ? 15.197 12.590 14.984 1.00 26.44 120 ILE A N 1
ATOM 933 C CA . ILE A 1 120 ? 16.551 12.047 15.070 1.00 26.14 120 ILE A CA 1
ATOM 934 C C . ILE A 1 120 ? 17.211 12.310 13.725 1.00 26.75 120 ILE A C 1
ATOM 935 O O . ILE A 1 120 ? 16.594 12.083 12.686 1.00 26.52 120 ILE A O 1
ATOM 940 N N . GLU A 1 121 ? 18.447 12.797 13.726 1.00 27.58 121 GLU A N 1
ATOM 941 C CA . GLU A 1 121 ? 19.130 13.037 12.453 1.00 28.93 121 GLU A CA 1
ATOM 942 C C . GLU A 1 121 ? 19.827 11.771 11.983 1.00 27.76 121 GLU A C 1
ATOM 943 O O . GLU A 1 121 ? 20.419 11.049 12.787 1.00 26.50 121 GLU A O 1
ATOM 949 N N . ASP A 1 122 ? 19.758 11.495 10.684 1.00 27.46 122 ASP A N 1
ATOM 950 C CA . ASP A 1 122 ? 20.423 10.313 10.159 1.00 26.47 122 ASP A CA 1
ATOM 951 C C . ASP A 1 122 ? 21.882 10.730 9.951 1.00 25.18 122 ASP A C 1
ATOM 952 O O . ASP A 1 122 ? 22.219 11.896 10.157 1.00 24.01 122 ASP A O 1
ATOM 957 N N . PRO A 1 123 ? 22.767 9.795 9.570 1.00 24.65 123 PRO A N 1
ATOM 958 C CA . PRO A 1 123 ? 24.179 10.141 9.368 1.00 24.33 123 PRO A CA 1
ATOM 959 C C . PRO A 1 123 ? 24.476 11.399 8.536 1.00 24.89 123 PRO A C 1
ATOM 960 O O . PRO A 1 123 ? 25.496 12.063 8.755 1.00 24.47 123 PRO A O 1
ATOM 964 N N . ASP A 1 124 ? 23.595 11.734 7.595 1.00 23.41 124 ASP A N 1
ATOM 965 C CA . ASP A 1 124 ? 23.821 12.900 6.751 1.00 23.56 124 ASP A CA 1
ATOM 966 C C . ASP A 1 124 ? 22.933 14.098 7.032 1.00 23.91 124 ASP A C 1
ATOM 967 O O . ASP A 1 124 ? 22.795 14.982 6.186 1.00 23.74 124 ASP A O 1
ATOM 972 N N . GLY A 1 125 ? 22.324 14.122 8.214 1.00 23.94 125 GLY A N 1
ATOM 973 C CA . GLY A 1 125 ? 21.505 15.257 8.598 1.00 23.31 125 GLY A CA 1
ATOM 974 C C . GLY A 1 125 ? 20.066 15.298 8.143 1.00 24.45 125 GLY A C 1
ATOM 975 O O . GLY A 1 125 ? 19.408 16.329 8.289 1.00 24.23 125 GLY A O 1
ATOM 976 N N . TRP A 1 126 ? 19.572 14.208 7.566 1.00 24.08 126 TRP A N 1
ATOM 977 C CA . TRP A 1 126 ? 18.180 14.179 7.145 1.00 23.40 126 TRP A CA 1
ATOM 978 C C . TRP A 1 126 ? 17.404 14.041 8.453 1.00 23.55 126 TRP A C 1
ATOM 979 O O . TRP A 1 126 ? 17.810 13.280 9.329 1.00 23.29 126 TRP A O 1
ATOM 990 N N . ARG A 1 127 ? 16.317 14.797 8.596 1.00 23.58 127 ARG A N 1
ATOM 991 C CA . ARG A 1 127 ? 15.507 14.765 9.813 1.00 24.72 127 ARG A CA 1
ATOM 992 C C . ARG A 1 127 ? 14.483 13.623 9.796 1.00 24.99 127 ARG A C 1
ATOM 993 O O . ARG A 1 127 ? 13.506 13.653 9.046 1.00 23.51 127 ARG A O 1
ATOM 1001 N N . ILE A 1 128 ? 14.719 12.614 10.626 1.00 23.39 128 ILE A N 1
ATOM 1002 C CA . ILE A 1 128 ? 13.811 11.478 10.712 1.00 23.44 128 ILE A CA 1
ATOM 1003 C C . ILE A 1 128 ? 12.874 11.729 11.904 1.00 23.97 128 ILE A C 1
ATOM 1004 O O . ILE A 1 128 ? 13.292 11.732 13.068 1.00 22.45 128 ILE A O 1
ATOM 1009 N N . VAL A 1 129 ? 11.601 11.949 11.604 1.00 24.38 129 VAL A N 1
ATOM 1010 C CA . VAL A 1 129 ? 10.624 12.231 12.642 1.00 24.15 129 VAL A CA 1
ATOM 1011 C C . VAL A 1 129 ? 9.699 11.060 12.943 1.00 25.32 129 VAL A C 1
ATOM 1012 O O . VAL A 1 129 ? 9.239 10.351 12.048 1.00 24.46 129 VAL A O 1
ATOM 1016 N N . PHE A 1 130 ? 9.447 10.860 14.227 1.00 26.52 130 PHE A N 1
ATOM 1017 C CA . PHE A 1 130 ? 8.547 9.816 14.691 1.00 28.21 130 PHE A CA 1
ATOM 1018 C C . PHE A 1 130 ? 7.428 10.562 15.424 1.00 28.99 130 PHE A C 1
ATOM 1019 O O . PHE A 1 130 ? 7.623 11.076 16.529 1.00 28.44 130 PHE A O 1
ATOM 1027 N N . MET A 1 131 ? 6.269 10.651 14.777 1.00 30.67 131 MET A N 1
ATOM 1028 C CA . MET A 1 131 ? 5.123 11.359 15.336 1.00 32.40 131 MET A CA 1
ATOM 1029 C C . MET A 1 131 ? 4.093 10.394 15.923 1.00 34.24 131 MET A C 1
ATOM 1030 O O . MET A 1 131 ? 3.670 9.429 15.273 1.00 33.27 131 MET A O 1
ATOM 1035 N N . ASN A 1 132 ? 3.701 10.660 17.165 1.00 35.96 132 ASN A N 1
ATOM 1036 C CA . ASN A 1 132 ? 2.734 9.819 17.853 1.00 37.70 132 ASN A CA 1
ATOM 1037 C C . ASN A 1 132 ? 1.318 10.121 17.397 1.00 37.84 132 ASN A C 1
ATOM 1038 O O . ASN A 1 132 ? 0.544 10.730 18.129 1.00 39.69 132 ASN A O 1
ATOM 1043 N N . SER A 1 133 ? 0.981 9.712 16.183 1.00 37.88 133 SER A N 1
ATOM 1044 C CA . SER A 1 133 ? -0.363 9.932 15.672 1.00 39.50 133 SER A CA 1
ATOM 1045 C C . SER A 1 133 ? -0.625 8.983 14.519 1.00 39.76 133 SER A C 1
ATOM 1046 O O . SER A 1 133 ? 0.180 8.100 14.242 1.00 40.72 133 SER A O 1
ATOM 1049 N N . LYS A 1 134 ? -1.756 9.155 13.853 1.00 40.33 134 LYS A N 1
ATOM 1050 C CA . LYS A 1 134 ? -2.098 8.293 12.737 1.00 41.57 134 LYS A CA 1
ATOM 1051 C C . LYS A 1 134 ? -1.946 9.024 11.406 1.00 40.59 134 LYS A C 1
ATOM 1052 O O . LYS A 1 134 ? -2.190 8.449 10.343 1.00 40.83 134 LYS A O 1
ATOM 1058 N N . GLY A 1 135 ? -1.540 10.289 11.471 1.00 38.99 135 GLY A N 1
ATOM 1059 C CA . GLY A 1 135 ? -1.353 11.077 10.264 1.00 39.06 135 GLY A CA 1
ATOM 1060 C C . GLY A 1 135 ? -2.548 11.942 9.913 1.00 38.51 135 GLY A C 1
ATOM 1061 O O . GLY A 1 135 ? -3.271 12.401 10.797 1.00 38.40 135 GLY A O 1
ATOM 1062 N N . ILE A 1 136 ? -2.750 12.188 8.622 1.00 38.14 136 ILE A N 1
ATOM 1063 C CA . ILE A 1 136 ? -3.886 12.990 8.183 1.00 38.28 136 ILE A CA 1
ATOM 1064 C C . ILE A 1 136 ? -4.926 12.063 7.565 1.00 37.71 136 ILE A C 1
ATOM 1065 O O . ILE A 1 136 ? -4.580 11.029 6.993 1.00 36.14 136 ILE A O 1
ATOM 1070 N N . SER A 1 137 ? -6.198 12.428 7.701 1.00 36.75 137 SER A N 1
ATOM 1071 C CA . SER A 1 137 ? -7.295 11.625 7.169 1.00 35.86 137 SER A CA 1
ATOM 1072 C C . SER A 1 137 ? -7.355 11.704 5.649 1.00 37.51 137 SER A C 1
ATOM 1073 O O . SER A 1 137 ? -7.652 10.715 4.969 1.00 36.66 137 SER A O 1
ATOM 1076 N N . GLY A 1 138 ? -7.072 12.894 5.127 1.00 38.95 138 GLY A N 1
ATOM 1077 C CA . GLY A 1 138 ? -7.109 13.106 3.695 1.00 40.31 138 GLY A CA 1
ATOM 1078 C C . GLY A 1 138 ? -8.519 13.379 3.200 1.00 42.41 138 GLY A C 1
ATOM 1079 O O . GLY A 1 138 ? -8.717 13.616 2.007 1.00 43.74 138 GLY A O 1
ATOM 1080 N N . LYS A 1 139 ? -9.503 13.352 4.100 1.00 43.56 139 LYS A N 1
ATOM 1081 C CA . LYS A 1 139 ? -10.890 13.598 3.698 1.00 45.01 139 LYS A CA 1
ATOM 1082 C C . LYS A 1 139 ? -11.371 15.013 4.018 1.00 45.88 139 LYS A C 1
ATOM 1083 O O . LYS A 1 139 ? -10.630 15.765 4.686 1.00 47.02 139 LYS A O 1
#

InterPro domains:
  IPR029068 Glyoxalase/Bleomycin resistance protein/Dihydroxybiphenyl dioxygenase [G3DSA:3.10.180.10] (1-139)
  IPR029068 Glyoxalase/Bleomycin resistance protein/Dihydroxybiphenyl dioxygenase [SSF54593] (9-134)
  IPR037523 Vicinal oxygen chelate (VOC), core domain [PS51819] (9-133)
  IPR058997 YycE-like, C-terminal domain [PF22659] (78-132)
  IPR058998 YycE-like, N-terminal domain [PF22658] (13-64)

Sequence (137 aa):
KRFSSFQAAQIRIARPTGQLDEIIRFYEEGLCLKRIGEFSQHNGYDGVMFGLPHADYHLEFTQYEGGSTAPVPHPDSLLVFYVPNAVELAAITSKLKHMGYQEVESENPYWSNGGVTIEDPDGWRIVFMNSKGISGK

B-factor: mean 33.87, std 10.3, range [13.32, 72.64]

CATH classification: 3.10.180.10

Secondary structure (DSSP, 8-state):
-B-SS-B-S-EEEEEE-S-HHHHHIIIIIIS---EEEEEEEETTEEEEEEESSSSSEEEEEEEETT---PPPP-TT-EEEEE---HHHHHHHHHHHHHTTPPEE--SSHHHHSSEEEEE-TT--EEEEESS------

Nearest PDB structures (foldseek):
  1twu-assembly1_A-2  TM=9.949E-01  e=7.895E-32  Bacillus subtilis
  5f6q-assembly1_A  TM=7.060E-01  e=3.597E-05  Bacillus anthracis
  4jd1-assembly1_A  TM=7.130E-01  e=1.542E-04  Bacillus anthracis str. Ames
  1sp8-assembly2_D  TM=3.885E-01  e=4.245E-04  Zea mays
  3k9l-assembly1_A  TM=1.911E-01  e=4.369E+00  Homo sapiens

Radius of gyration: 15.83 Å; Cα contacts (8 Å, |Δi|>4): 258; chains: 1; bounding box: 46×29×38 Å